Protein AF-A0A183D4N6-F1 (afdb_monomer)

Nearest PDB structures (foldseek):
  5jhf-assembly2_B  TM=3.767E-01  e=2.424E+00  Lachancea thermotolerans CBS 6340
  5jhf-assembly3_E  TM=3.778E-01  e=4.032E+00  Lachancea thermotolerans CBS 6340

Radius of gyration: 14.1 Å; Cα contacts (8 Å, |Δi|>4): 70; chains: 1; bounding box: 32×27×32 Å

Organism: NCBI:txid637853

Foldseek 3Di:
DAADDADDDDDQDWDADPNDTDTDPDHDPDPVVRPGHDDPPGDHFDWDWDADPVRHTPDTCPPHGD

Mean predicted aligned error: 9.14 Å

Sequence (66 aa):
MTACCCTFTMQLEKWTEDGVEIEIVKKIPGKELCTLKSEPGDVLEQYYRLTDEHGKLIGTNFGQKP

pLDDT: mean 74.84, std 17.45, range [34.12, 94.38]

Structure (mmCIF, N/CA/C/O backbone):
data_AF-A0A183D4N6-F1
#
_entry.id   AF-A0A183D4N6-F1
#
loop_
_atom_site.group_PDB
_atom_site.id
_atom_site.type_symbol
_atom_site.label_atom_id
_atom_site.label_alt_id
_atom_site.label_comp_id
_atom_site.label_asym_id
_atom_site.label_entity_id
_atom_site.label_seq_id
_atom_site.pdbx_PDB_ins_code
_atom_site.Cartn_x
_atom_site.Cartn_y
_atom_site.Cartn_z
_atom_site.occupancy
_atom_site.B_iso_or_equiv
_atom_site.auth_seq_id
_atom_site.auth_comp_id
_atom_site.auth_asym_id
_atom_site.auth_atom_id
_atom_site.pdbx_PDB_model_num
ATOM 1 N N . ME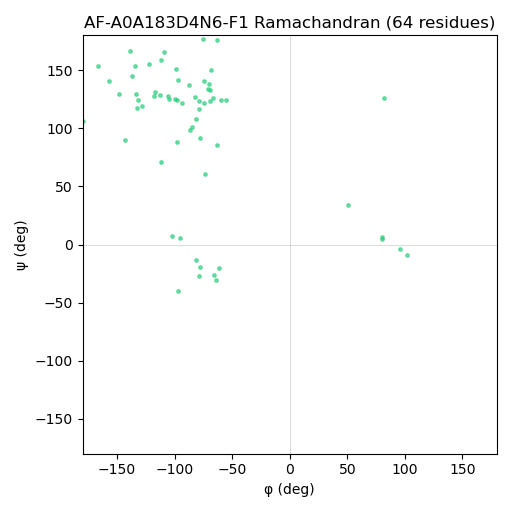T A 1 1 ? -19.308 0.712 3.992 1.00 34.12 1 MET A N 1
ATOM 2 C CA . MET A 1 1 ? -18.328 1.351 4.891 1.00 34.12 1 MET A CA 1
ATOM 3 C C . MET A 1 1 ? -16.975 0.891 4.399 1.00 34.12 1 MET A C 1
ATOM 5 O O . MET A 1 1 ? -16.652 -0.269 4.582 1.00 34.12 1 MET A O 1
ATOM 9 N N . THR A 1 2 ? -16.289 1.742 3.640 1.00 36.31 2 THR A N 1
ATOM 10 C CA . THR A 1 2 ? -14.996 1.432 3.019 1.00 36.31 2 THR A CA 1
ATOM 11 C C . THR A 1 2 ? -13.918 1.570 4.089 1.00 36.31 2 THR A C 1
ATOM 13 O O . THR A 1 2 ? -13.763 2.650 4.665 1.00 36.31 2 THR A O 1
ATOM 16 N N . ALA A 1 3 ? -13.235 0.473 4.411 1.00 37.50 3 ALA A N 1
ATOM 17 C CA . ALA A 1 3 ? -12.175 0.467 5.405 1.00 37.50 3 ALA A CA 1
ATOM 18 C C . ALA A 1 3 ? -10.899 1.038 4.786 1.00 37.50 3 ALA A C 1
ATOM 20 O O . ALA A 1 3 ? -10.426 0.567 3.756 1.00 37.50 3 ALA A O 1
ATOM 21 N N . CYS A 1 4 ? -10.347 2.085 5.391 1.00 48.78 4 CYS A N 1
ATOM 22 C CA . CYS A 1 4 ? -9.105 2.680 4.930 1.00 48.78 4 CYS A CA 1
ATOM 23 C C . CYS A 1 4 ? -8.302 3.115 6.146 1.00 48.78 4 CYS A C 1
ATOM 25 O O . CYS A 1 4 ? -8.484 4.232 6.622 1.00 48.78 4 CYS A O 1
ATOM 27 N N . CYS A 1 5 ? -7.460 2.210 6.654 1.00 49.12 5 CYS A N 1
ATOM 28 C CA . CYS A 1 5 ? -6.124 2.548 7.136 1.00 49.12 5 CYS A CA 1
ATOM 29 C C . CYS A 1 5 ? -5.362 1.308 7.659 1.00 49.12 5 CYS A C 1
ATOM 31 O O . CYS A 1 5 ? -5.578 0.826 8.769 1.00 49.12 5 CYS A O 1
ATOM 33 N N . CYS A 1 6 ? -4.374 0.831 6.900 1.00 50.84 6 CYS A N 1
ATOM 34 C CA . CYS A 1 6 ? -3.368 -0.099 7.416 1.00 50.84 6 CYS A CA 1
ATOM 35 C C . CYS A 1 6 ? -2.328 0.687 8.236 1.00 50.84 6 CYS A C 1
ATOM 37 O O . CYS A 1 6 ? -1.347 1.178 7.680 1.00 50.84 6 CYS A O 1
ATOM 39 N N . THR A 1 7 ? -2.507 0.844 9.554 1.00 44.53 7 THR A N 1
ATOM 40 C CA . THR A 1 7 ? -1.401 1.294 10.428 1.00 44.53 7 THR A CA 1
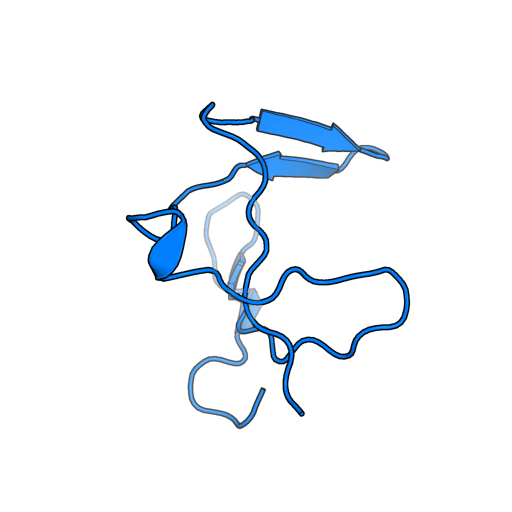ATOM 41 C C . THR A 1 7 ? -0.736 0.115 11.109 1.00 44.53 7 THR A C 1
ATOM 43 O O . THR A 1 7 ? -1.065 -0.237 12.249 1.00 44.53 7 THR A O 1
ATOM 46 N N . PHE A 1 8 ? 0.258 -0.435 10.415 1.00 44.03 8 PHE A N 1
ATOM 47 C CA . PHE A 1 8 ? 1.378 -1.097 11.065 1.00 44.03 8 PHE A CA 1
ATOM 48 C C . PHE A 1 8 ? 2.306 -0.034 11.668 1.00 44.03 8 PHE A C 1
ATOM 50 O O . PHE A 1 8 ? 2.450 1.087 11.164 1.00 44.03 8 PHE A O 1
ATOM 57 N N . THR A 1 9 ? 2.809 -0.343 12.852 1.00 38.88 9 THR A N 1
ATOM 58 C CA . THR A 1 9 ? 3.469 0.558 13.793 1.00 38.88 9 THR A CA 1
ATOM 59 C C . THR A 1 9 ? 4.773 1.167 13.268 1.00 38.88 9 THR A C 1
ATOM 61 O O . THR A 1 9 ? 5.179 1.016 12.124 1.00 38.88 9 THR A O 1
ATOM 64 N N . MET A 1 10 ? 5.352 2.048 14.075 1.00 38.06 10 MET A N 1
ATOM 65 C CA . MET A 1 10 ? 6.297 3.101 13.717 1.00 38.06 10 MET A CA 1
ATOM 66 C C . MET A 1 10 ? 7.715 2.594 13.368 1.00 38.06 10 MET A C 1
ATOM 68 O O . MET A 1 10 ? 8.672 3.002 14.002 1.00 38.06 10 MET A O 1
ATOM 72 N N . GLN A 1 11 ? 7.870 1.756 12.344 1.00 45.38 11 GLN A N 1
ATOM 73 C CA . GLN A 1 11 ? 9.152 1.390 11.717 1.00 45.38 11 GLN A CA 1
ATOM 74 C C . GLN A 1 11 ? 8.983 1.390 10.183 1.00 45.38 11 GLN A C 1
ATOM 76 O O . GLN A 1 11 ? 7.882 1.118 9.706 1.00 45.38 11 GLN A O 1
ATOM 81 N N . LEU A 1 12 ? 9.988 1.776 9.382 1.00 53.19 12 LEU A N 1
ATOM 82 C CA . LEU A 1 12 ? 10.000 1.404 7.954 1.00 53.19 12 LEU A CA 1
ATOM 83 C C . LEU A 1 12 ? 10.088 -0.126 7.939 1.00 53.19 12 LEU A C 1
ATOM 85 O O . LEU A 1 12 ? 11.172 -0.697 8.008 1.00 53.19 12 LEU A O 1
ATOM 89 N N . GLU A 1 13 ? 8.937 -0.780 8.033 1.00 65.81 13 GLU A N 1
ATOM 90 C CA . GLU A 1 13 ? 8.858 -2.225 8.123 1.00 65.81 13 GLU A CA 1
ATOM 91 C C . GLU A 1 13 ? 8.979 -2.738 6.696 1.00 65.81 13 GLU A C 1
ATOM 93 O O . GLU A 1 13 ? 8.099 -2.530 5.857 1.00 65.81 13 GLU A O 1
ATOM 98 N N . LYS A 1 14 ? 10.141 -3.330 6.426 1.00 80.19 14 LYS A N 1
ATOM 99 C CA . LYS A 1 14 ? 10.346 -4.240 5.314 1.00 80.19 14 LYS A CA 1
ATOM 100 C C . LYS A 1 14 ? 10.281 -5.643 5.892 1.00 80.19 14 LYS A C 1
ATOM 102 O O . LYS A 1 14 ? 11.021 -5.950 6.828 1.00 80.19 14 LYS A O 1
ATOM 107 N N . TRP A 1 15 ? 9.412 -6.477 5.352 1.00 86.69 15 TRP A N 1
ATOM 108 C CA . TRP A 1 15 ? 9.353 -7.884 5.725 1.00 86.69 15 TRP A CA 1
ATOM 109 C C . TRP A 1 15 ? 9.140 -8.752 4.493 1.00 86.69 15 TRP A C 1
ATOM 111 O O . TRP A 1 15 ? 8.831 -8.258 3.408 1.00 86.69 15 TRP A O 1
ATOM 121 N N . THR A 1 16 ? 9.352 -10.051 4.666 1.00 88.94 16 THR A N 1
ATOM 122 C CA . THR A 1 16 ? 9.106 -11.050 3.632 1.00 88.94 16 THR A CA 1
ATOM 123 C C . THR A 1 16 ? 8.044 -12.007 4.138 1.00 88.94 16 THR A C 1
ATOM 125 O O . THR A 1 16 ? 8.185 -12.564 5.226 1.00 88.94 16 THR A O 1
ATOM 128 N N . GLU A 1 17 ? 7.002 -12.203 3.345 1.00 88.56 17 GLU A N 1
ATOM 129 C CA . GLU A 1 17 ? 5.903 -13.121 3.630 1.00 88.56 17 GLU A CA 1
ATOM 130 C C . GLU A 1 17 ? 5.659 -13.961 2.376 1.00 88.56 17 GLU A C 1
ATOM 132 O O . GLU A 1 17 ? 5.532 -13.415 1.284 1.00 88.56 17 GLU A O 1
ATOM 137 N N . ASP A 1 18 ? 5.710 -15.289 2.500 1.00 87.69 18 ASP A N 1
ATOM 138 C CA . ASP A 1 18 ? 5.506 -16.239 1.391 1.00 87.69 18 ASP A CA 1
ATOM 139 C C . ASP A 1 18 ? 6.340 -15.965 0.119 1.00 87.69 18 ASP A C 1
ATOM 141 O O . ASP A 1 18 ? 5.920 -16.221 -1.008 1.00 87.69 18 ASP A O 1
ATOM 145 N N . GLY A 1 19 ? 7.561 -15.446 0.294 1.00 86.62 19 GLY A N 1
ATOM 146 C CA . GLY A 1 19 ? 8.464 -15.102 -0.813 1.00 86.62 19 GLY A CA 1
ATOM 147 C C . GLY A 1 19 ? 8.160 -13.761 -1.488 1.00 86.62 19 GLY A C 1
ATOM 148 O O . GLY A 1 19 ? 8.826 -13.406 -2.459 1.00 86.62 19 GLY A O 1
ATOM 149 N N . VAL A 1 20 ? 7.202 -12.997 -0.963 1.00 86.19 20 VAL A N 1
ATOM 150 C CA . VAL A 1 20 ? 6.901 -11.622 -1.364 1.00 86.19 20 VAL A CA 1
ATOM 151 C C . VAL A 1 20 ? 7.582 -10.663 -0.393 1.00 86.19 20 VAL A C 1
ATOM 153 O O . VAL A 1 20 ? 7.379 -10.738 0.817 1.00 86.19 20 VAL A O 1
ATOM 156 N N . GLU A 1 21 ? 8.401 -9.749 -0.913 1.00 86.88 21 GLU A N 1
ATOM 157 C CA . GLU A 1 21 ? 8.926 -8.636 -0.122 1.00 86.88 21 GLU A CA 1
ATOM 158 C C . GLU A 1 21 ? 7.899 -7.505 -0.067 1.00 86.88 21 GLU A C 1
ATOM 160 O O . GLU A 1 21 ? 7.430 -7.022 -1.099 1.00 86.88 21 GLU A O 1
ATOM 165 N N . ILE A 1 22 ? 7.573 -7.063 1.142 1.00 86.69 22 ILE A N 1
ATOM 166 C CA . ILE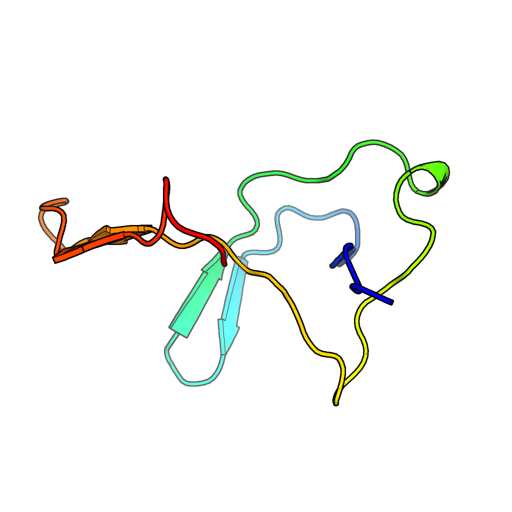 A 1 22 ? 6.618 -5.990 1.390 1.00 86.69 22 ILE A CA 1
ATOM 167 C C . ILE A 1 22 ? 7.363 -4.838 2.059 1.00 86.69 22 ILE A C 1
ATOM 169 O O . ILE A 1 22 ? 8.104 -5.039 3.021 1.00 86.69 22 ILE A O 1
ATOM 173 N N . GLU A 1 23 ? 7.167 -3.624 1.543 1.00 85.81 23 GLU A N 1
ATOM 174 C CA . GLU A 1 23 ? 7.769 -2.398 2.066 1.00 85.81 23 GLU A CA 1
ATOM 175 C C . GLU A 1 23 ? 6.722 -1.284 2.184 1.00 85.81 23 GLU A C 1
ATOM 177 O O . GLU A 1 23 ? 6.009 -0.957 1.230 1.00 85.81 23 GLU A O 1
ATOM 182 N N . ILE A 1 24 ? 6.655 -0.648 3.356 1.00 83.56 24 ILE A N 1
A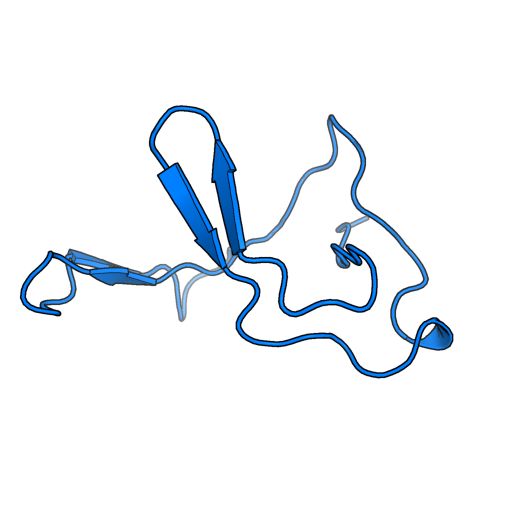TOM 183 C CA . ILE A 1 24 ? 5.793 0.520 3.572 1.00 83.56 24 ILE A CA 1
ATOM 184 C C . ILE A 1 24 ? 6.518 1.794 3.120 1.00 83.56 24 ILE A C 1
ATOM 186 O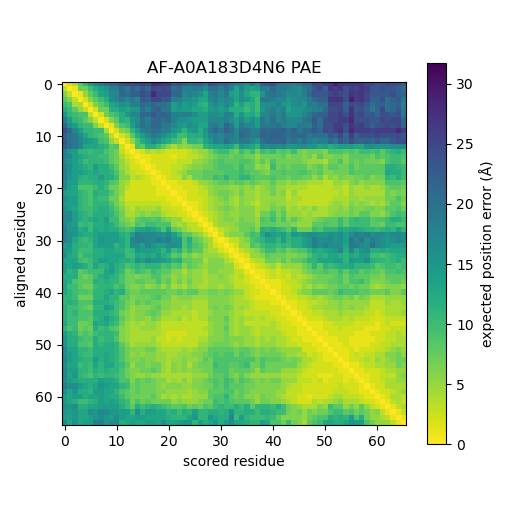 O . ILE A 1 24 ? 7.310 2.373 3.862 1.00 83.56 24 ILE A O 1
ATOM 190 N N . VAL A 1 25 ? 6.177 2.283 1.925 1.00 80.38 25 VAL A N 1
ATOM 191 C CA . VAL A 1 25 ? 6.801 3.479 1.321 1.00 80.3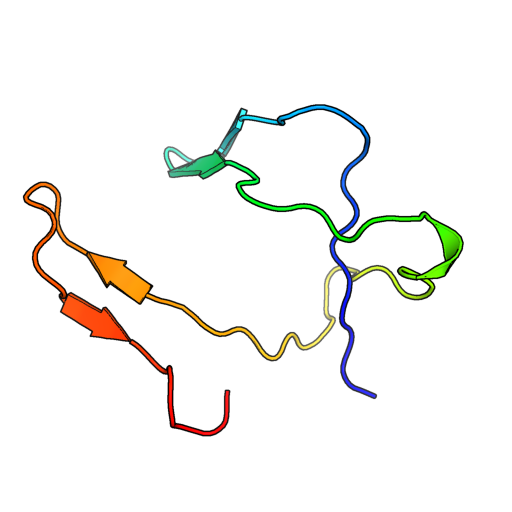8 25 VAL A CA 1
ATOM 192 C C . VAL A 1 25 ? 6.278 4.813 1.866 1.00 80.38 25 VAL A C 1
ATOM 194 O O . VAL A 1 25 ? 6.982 5.821 1.842 1.00 80.38 25 VAL A O 1
ATOM 197 N N . LYS A 1 26 ? 5.031 4.862 2.350 1.00 76.00 26 LYS A N 1
ATOM 198 C CA . LYS A 1 26 ? 4.418 6.090 2.877 1.00 76.00 26 LYS A CA 1
ATOM 199 C C . LYS A 1 26 ? 3.431 5.769 3.988 1.00 76.00 26 LYS A C 1
ATOM 201 O O . LYS A 1 26 ? 2.536 4.950 3.812 1.00 76.00 26 LYS A O 1
ATOM 206 N N . LYS A 1 27 ? 3.570 6.463 5.117 1.00 72.06 27 LYS A N 1
ATOM 207 C CA . LYS A 1 27 ? 2.655 6.354 6.258 1.00 72.06 27 LYS A CA 1
ATOM 208 C C . LYS A 1 27 ? 1.647 7.494 6.264 1.00 72.06 27 LYS A C 1
ATOM 210 O O . LYS A 1 27 ? 1.948 8.599 5.812 1.00 72.06 27 LYS A O 1
ATOM 215 N N . ILE A 1 28 ? 0.470 7.227 6.819 1.00 71.94 28 ILE A N 1
ATOM 216 C CA . ILE A 1 28 ? -0.497 8.269 7.167 1.00 71.94 28 ILE A CA 1
ATOM 217 C C . ILE A 1 28 ? 0.033 8.967 8.433 1.00 71.94 28 ILE A C 1
ATOM 219 O O . ILE A 1 28 ? 0.302 8.280 9.424 1.00 71.94 28 ILE A O 1
ATOM 223 N N . PRO A 1 29 ? 0.271 10.290 8.408 1.00 64.81 29 PRO A N 1
ATOM 224 C CA . PRO A 1 29 ? 0.760 11.012 9.577 1.00 64.81 29 PRO A CA 1
ATOM 225 C C . PRO A 1 29 ? -0.334 11.086 10.649 1.00 64.81 29 PRO A C 1
ATOM 227 O O . PRO A 1 29 ? -1.482 11.352 10.328 1.00 64.81 29 PRO A O 1
ATOM 230 N N . GLY A 1 30 ? 0.030 10.882 11.917 1.00 59.09 30 GLY A N 1
ATOM 231 C CA . GLY A 1 30 ? -0.901 10.976 13.048 1.00 59.09 30 GLY A CA 1
ATOM 232 C C . GLY A 1 30 ? -1.733 9.707 13.258 1.00 59.09 30 GLY A C 1
ATOM 233 O O . GLY A 1 30 ? -2.413 9.220 12.355 1.00 59.09 30 GLY A O 1
ATOM 234 N N . LYS A 1 31 ? -1.706 9.162 14.483 1.00 60.34 31 LYS A N 1
ATOM 235 C CA . LYS A 1 31 ? -2.581 8.034 14.859 1.00 60.34 31 LYS A CA 1
ATOM 236 C C . LYS A 1 31 ? -4.053 8.452 14.815 1.00 60.34 31 LYS A C 1
ATOM 238 O O . LYS A 1 31 ? -4.901 7.627 14.505 1.00 60.34 31 LYS A O 1
ATOM 243 N N . GLU A 1 32 ? -4.341 9.724 15.077 1.00 61.75 32 GLU A N 1
ATOM 244 C CA . GLU A 1 32 ? -5.682 10.303 15.029 1.00 61.75 32 GLU A CA 1
ATOM 245 C C . GLU A 1 32 ? -6.305 10.330 13.629 1.00 61.75 32 GLU A C 1
ATOM 247 O O . GLU A 1 32 ? -7.526 10.286 13.516 1.00 61.75 32 GLU A O 1
ATOM 252 N N . LEU A 1 33 ? -5.497 10.365 12.563 1.00 65.50 33 LEU A N 1
ATOM 253 C CA . LEU A 1 33 ? -6.003 10.348 11.185 1.00 65.50 33 LEU A CA 1
ATOM 254 C C . LEU A 1 33 ? -6.346 8.931 10.706 1.00 65.50 33 LEU A C 1
ATOM 256 O O . LEU A 1 33 ? -7.016 8.761 9.692 1.00 65.50 33 LEU A O 1
ATOM 260 N N . CYS A 1 34 ? -5.907 7.918 11.449 1.00 67.38 34 CYS A N 1
ATOM 261 C CA . CYS A 1 34 ? -6.137 6.511 11.176 1.00 67.38 34 CYS A CA 1
ATOM 262 C C . CYS A 1 34 ? -7.070 5.919 12.238 1.00 67.38 34 CYS A C 1
ATOM 264 O O . CYS A 1 34 ? -6.651 5.168 13.121 1.00 67.38 34 CYS A O 1
ATOM 266 N N . THR A 1 35 ? -8.342 6.300 12.181 1.00 67.31 35 THR A N 1
ATOM 267 C CA . THR A 1 35 ? -9.343 5.885 13.175 1.00 67.31 35 THR A CA 1
ATOM 268 C C . THR A 1 35 ? -9.859 4.464 12.968 1.00 67.31 35 THR A C 1
ATOM 270 O O . THR A 1 35 ? -10.385 3.876 13.910 1.00 67.31 35 THR A O 1
ATOM 273 N N . LEU A 1 36 ? -9.698 3.901 11.768 1.00 72.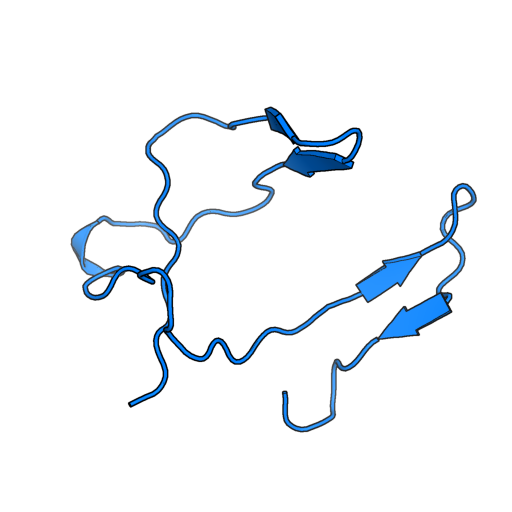38 36 LEU A N 1
ATOM 274 C CA . LEU A 1 36 ? -10.218 2.587 11.402 1.00 72.38 36 LEU A CA 1
ATOM 275 C C . LEU A 1 36 ? -9.110 1.725 10.799 1.00 72.38 36 LEU A C 1
ATOM 277 O O . LEU A 1 36 ? -8.552 2.084 9.766 1.00 72.38 36 LEU A O 1
ATOM 281 N N . LYS A 1 37 ? -8.806 0.592 11.436 1.00 73.62 37 LYS A N 1
ATOM 282 C CA . LYS A 1 37 ? -7.829 -0.375 10.930 1.00 73.62 37 LYS A CA 1
ATOM 283 C C . LYS A 1 37 ? -8.529 -1.501 10.189 1.00 73.62 37 LYS A C 1
ATOM 285 O O . LYS A 1 37 ? -9.587 -1.928 10.626 1.00 73.62 37 LYS A O 1
ATOM 290 N N . SER A 1 38 ? -7.922 -1.962 9.100 1.00 77.19 38 SER A N 1
ATOM 291 C CA . SER A 1 38 ? -8.423 -3.113 8.353 1.00 77.19 38 SER A CA 1
ATOM 292 C C . SER A 1 38 ? -8.261 -4.399 9.157 1.00 77.19 38 SER A C 1
ATOM 294 O O . SER A 1 38 ? -7.164 -4.675 9.656 1.00 77.19 38 SER A O 1
ATOM 296 N N . GLU A 1 39 ? -9.310 -5.202 9.213 1.00 82.38 39 GLU A N 1
ATOM 297 C CA . GLU A 1 39 ? -9.315 -6.536 9.807 1.00 82.38 39 GLU A CA 1
ATOM 298 C C . GLU A 1 39 ? -9.497 -7.617 8.725 1.00 82.38 39 GLU A C 1
ATOM 300 O O . GLU A 1 39 ? -9.976 -7.331 7.621 1.00 82.38 39 GLU A O 1
ATOM 305 N N . PRO A 1 40 ? -9.100 -8.877 8.987 1.00 83.88 40 PRO A N 1
ATOM 306 C CA . PRO A 1 40 ? -9.355 -9.969 8.054 1.00 83.88 40 PRO A CA 1
ATOM 307 C C . PRO A 1 40 ? -10.850 -10.087 7.730 1.00 83.88 40 PRO A C 1
ATOM 309 O O . PRO A 1 40 ? -11.676 -10.252 8.624 1.00 83.88 40 PRO A O 1
ATOM 312 N N . GLY A 1 41 ? -11.185 -10.036 6.441 1.00 86.00 41 GLY A N 1
ATOM 313 C CA . GLY A 1 41 ? -12.570 -10.049 5.960 1.00 86.00 41 GLY A CA 1
ATOM 314 C C . GLY A 1 41 ? -13.105 -8.677 5.542 1.00 86.00 41 GLY A C 1
ATOM 315 O O . GLY A 1 41 ? -14.160 -8.622 4.910 1.00 86.00 41 GLY A O 1
ATOM 316 N N . ASP A 1 42 ? -12.375 -7.595 5.818 1.00 84.50 42 ASP A N 1
ATOM 317 C CA . ASP A 1 42 ? -12.710 -6.275 5.291 1.00 84.50 42 ASP A CA 1
ATOM 318 C C . ASP A 1 42 ? -12.505 -6.189 3.777 1.00 84.50 42 ASP A C 1
ATOM 320 O O . ASP A 1 42 ? -11.616 -6.809 3.188 1.00 84.50 42 ASP A O 1
ATOM 324 N N . VAL A 1 43 ? -13.320 -5.343 3.148 1.00 85.38 43 VAL A N 1
ATOM 325 C CA . VAL A 1 43 ? -13.164 -4.982 1.740 1.00 85.38 43 VAL A CA 1
ATOM 326 C C . VAL A 1 43 ? -12.335 -3.706 1.652 1.00 85.38 43 VAL A C 1
ATOM 328 O O . VAL A 1 43 ? -12.719 -2.665 2.193 1.00 85.38 43 VAL A O 1
ATOM 331 N N . LEU A 1 44 ? -11.208 -3.797 0.946 1.00 82.06 44 LEU A N 1
ATOM 332 C CA . LEU A 1 44 ? -10.307 -2.680 0.686 1.00 82.06 44 LEU A CA 1
ATOM 333 C C . LEU A 1 44 ? -10.440 -2.218 -0.764 1.00 82.06 44 LEU A C 1
ATOM 335 O O . LEU A 1 44 ? -10.285 -3.003 -1.695 1.00 82.06 44 LEU A O 1
ATOM 339 N N . GLU A 1 45 ? -10.666 -0.921 -0.944 1.00 83.31 45 GLU A N 1
ATOM 340 C CA . GLU A 1 45 ? -10.561 -0.254 -2.242 1.00 83.31 45 GLU A CA 1
ATOM 341 C C . GLU A 1 45 ? -9.098 0.165 -2.449 1.00 83.31 45 GLU A C 1
ATOM 343 O O . GLU A 1 45 ? -8.634 1.162 -1.888 1.00 83.31 45 GLU A O 1
ATOM 348 N N . GLN A 1 46 ? -8.338 -0.629 -3.208 1.00 81.44 46 GLN A N 1
ATOM 349 C CA . GLN A 1 46 ? -6.891 -0.459 -3.351 1.00 81.44 46 GLN A CA 1
ATOM 350 C C . GLN A 1 46 ? -6.497 -0.034 -4.767 1.00 81.44 46 GLN A C 1
ATOM 352 O O . GLN A 1 46 ? -6.804 -0.700 -5.754 1.00 81.44 46 GLN A O 1
ATOM 357 N N . TYR A 1 47 ? -5.711 1.039 -4.863 1.00 87.06 47 TYR A N 1
ATOM 358 C CA . TYR A 1 47 ? -5.005 1.376 -6.096 1.00 87.06 47 TYR A CA 1
ATOM 359 C C . TYR A 1 47 ? -3.649 0.674 -6.155 1.00 87.06 47 TYR A C 1
ATOM 361 O O . TYR A 1 47 ? -2.909 0.656 -5.169 1.00 87.06 47 TYR A O 1
ATOM 369 N N . TYR A 1 48 ? -3.299 0.141 -7.321 1.00 88.50 48 TYR A N 1
ATOM 370 C CA . TYR A 1 48 ? -2.046 -0.562 -7.556 1.00 88.50 48 TYR A CA 1
ATOM 371 C C . TYR A 1 48 ? -1.381 -0.130 -8.863 1.00 88.50 48 TYR A C 1
ATOM 373 O O . TYR A 1 48 ? -2.020 0.281 -9.835 1.00 88.50 48 TYR A O 1
ATOM 381 N N . ARG A 1 49 ? -0.055 -0.270 -8.88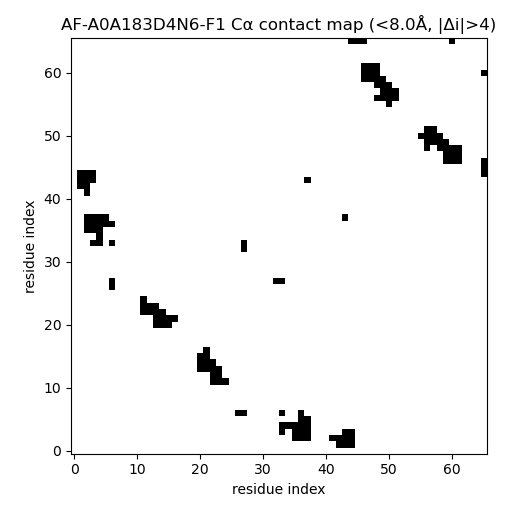3 1.00 91.31 49 ARG A N 1
ATOM 382 C CA . ARG A 1 49 ? 0.791 -0.132 -10.068 1.00 91.31 49 ARG A CA 1
ATOM 383 C C . ARG A 1 49 ? 1.749 -1.316 -10.099 1.00 91.31 49 ARG A C 1
ATOM 385 O O . ARG A 1 49 ? 2.564 -1.456 -9.196 1.00 91.31 49 ARG A O 1
ATOM 392 N N . LEU A 1 50 ? 1.651 -2.142 -11.134 1.00 91.75 50 LEU A N 1
ATOM 393 C CA . LEU A 1 50 ? 2.470 -3.335 -11.327 1.00 91.75 50 LEU A CA 1
ATOM 394 C C . LEU A 1 50 ? 3.523 -3.081 -12.407 1.00 91.75 50 LEU A C 1
ATOM 396 O O . LEU A 1 50 ? 3.182 -2.716 -13.537 1.00 91.75 50 LEU A O 1
ATOM 400 N N . THR A 1 51 ? 4.790 -3.303 -12.073 1.00 93.75 51 THR A N 1
ATOM 401 C CA . THR A 1 51 ? 5.924 -3.213 -13.002 1.00 93.75 51 THR A CA 1
ATOM 402 C C . THR A 1 51 ? 6.698 -4.519 -13.070 1.00 93.75 51 THR A C 1
ATOM 404 O O . THR A 1 51 ? 6.683 -5.283 -12.108 1.00 93.75 51 THR A O 1
ATOM 407 N N . ASP A 1 52 ? 7.390 -4.753 -14.184 1.00 92.88 52 ASP A N 1
ATOM 408 C CA . ASP A 1 52 ? 8.403 -5.808 -14.263 1.00 92.88 52 ASP A CA 1
ATOM 409 C C . ASP A 1 52 ? 9.702 -5.409 -13.538 1.00 92.88 52 ASP A C 1
ATOM 411 O O . ASP A 1 52 ? 9.852 -4.289 -13.038 1.00 92.88 52 ASP A O 1
ATOM 415 N N . GLU A 1 53 ? 10.653 -6.342 -13.501 1.00 93.75 53 GLU A N 1
ATOM 416 C CA . GLU A 1 53 ? 11.988 -6.170 -12.913 1.00 93.75 53 GLU A CA 1
ATOM 417 C C . GLU A 1 53 ? 12.827 -5.066 -13.580 1.00 93.75 53 GLU A C 1
ATOM 419 O O . GLU A 1 53 ? 13.747 -4.522 -12.970 1.00 93.75 53 GLU A O 1
ATOM 424 N N . HIS A 1 54 ? 12.489 -4.685 -14.813 1.00 92.94 54 HIS A N 1
ATOM 425 C CA . HIS A 1 54 ? 13.133 -3.606 -15.560 1.00 92.94 54 HIS A CA 1
ATOM 426 C C . HIS A 1 54 ? 12.383 -2.269 -15.425 1.00 92.94 54 HIS A C 1
ATOM 428 O O . HIS A 1 54 ? 12.747 -1.279 -16.064 1.00 92.94 54 HIS A O 1
ATOM 434 N N . GLY A 1 55 ? 11.340 -2.215 -14.590 1.00 89.81 55 GLY A N 1
ATOM 435 C CA . GLY A 1 55 ? 10.543 -1.019 -14.324 1.00 89.81 55 GLY A CA 1
ATOM 436 C C . GLY A 1 55 ? 9.485 -0.701 -15.387 1.00 89.81 55 GLY A C 1
ATOM 437 O O . GLY A 1 55 ? 8.824 0.342 -15.295 1.00 89.81 55 GLY A O 1
ATOM 438 N N . LYS A 1 56 ? 9.275 -1.570 -16.381 1.00 94.25 56 LYS A N 1
ATOM 439 C CA . LYS A 1 56 ? 8.218 -1.411 -17.386 1.00 94.25 56 LYS A CA 1
ATOM 440 C C . LYS A 1 56 ? 6.858 -1.650 -16.738 1.00 94.25 56 LYS A C 1
ATOM 442 O O . LYS A 1 56 ? 6.651 -2.622 -16.019 1.00 94.25 56 LYS A O 1
ATOM 447 N N . LEU A 1 57 ? 5.904 -0.768 -17.020 1.00 93.69 57 LEU A N 1
ATOM 448 C CA . LEU A 1 57 ? 4.534 -0.894 -16.526 1.00 93.69 57 LEU A CA 1
ATOM 449 C C . LEU A 1 57 ? 3.817 -2.082 -17.187 1.00 93.69 57 LEU A C 1
ATOM 451 O O . LEU A 1 57 ? 3.696 -2.123 -18.411 1.00 93.69 57 LEU A O 1
ATOM 455 N N . ILE A 1 58 ? 3.313 -3.008 -16.368 1.00 94.38 58 ILE A N 1
ATOM 456 C CA . ILE A 1 58 ? 2.501 -4.158 -16.797 1.00 94.38 58 ILE A CA 1
ATOM 457 C C . ILE A 1 58 ? 1.009 -3.848 -16.630 1.00 94.38 58 ILE A C 1
ATOM 459 O O . ILE A 1 58 ? 0.205 -4.188 -17.493 1.00 94.38 58 ILE A O 1
ATOM 463 N N . GLY A 1 59 ? 0.628 -3.178 -15.538 1.00 91.19 59 GLY A N 1
ATOM 464 C CA . GLY A 1 59 ? -0.774 -2.885 -15.246 1.00 91.19 59 GLY A CA 1
ATOM 465 C C . GLY A 1 59 ? -0.961 -1.849 -14.143 1.00 91.19 59 GLY A C 1
ATOM 466 O O . GLY A 1 59 ? -0.100 -1.664 -13.285 1.00 91.19 59 GLY A O 1
ATOM 467 N N . THR A 1 60 ? -2.088 -1.146 -14.183 1.00 92.44 60 THR A N 1
ATOM 468 C CA . THR A 1 60 ? -2.461 -0.106 -13.218 1.00 92.44 60 THR A CA 1
ATOM 469 C C . THR A 1 60 ? -3.977 0.067 -13.224 1.00 92.44 60 THR A C 1
ATOM 471 O O . THR A 1 60 ? -4.580 0.032 -14.296 1.00 92.44 60 THR A O 1
ATOM 474 N N . ASN A 1 61 ? -4.591 0.271 -12.059 1.00 89.25 61 ASN A N 1
ATOM 475 C CA . ASN A 1 61 ? -6.004 0.660 -11.948 1.00 89.25 61 ASN A CA 1
ATOM 476 C C . ASN A 1 61 ? -6.183 2.159 -11.633 1.00 89.25 61 ASN A C 1
ATOM 478 O O . ASN A 1 61 ? -7.301 2.625 -11.413 1.00 89.25 61 ASN A O 1
ATOM 482 N N . PHE A 1 62 ? -5.098 2.941 -11.643 1.00 84.69 62 PHE A N 1
ATOM 483 C CA . PHE A 1 62 ? -5.173 4.392 -11.476 1.00 84.69 62 PHE A CA 1
ATOM 484 C C . PHE A 1 62 ? -6.026 5.022 -12.589 1.00 84.69 62 PHE A C 1
ATOM 486 O O . PHE A 1 62 ? -5.742 4.854 -13.774 1.00 84.69 62 PHE A O 1
ATOM 493 N N . GLY A 1 63 ? -7.059 5.773 -12.197 1.00 81.62 63 GLY A N 1
ATOM 494 C CA . GLY A 1 63 ? -8.003 6.423 -13.115 1.00 81.62 63 GLY A CA 1
ATOM 495 C C . GLY A 1 63 ? -9.288 5.631 -13.382 1.00 81.62 63 GLY A C 1
ATOM 496 O O . GLY A 1 63 ? -10.182 6.146 -14.051 1.00 81.62 63 GLY A O 1
ATOM 497 N N . GLN A 1 64 ? -9.412 4.419 -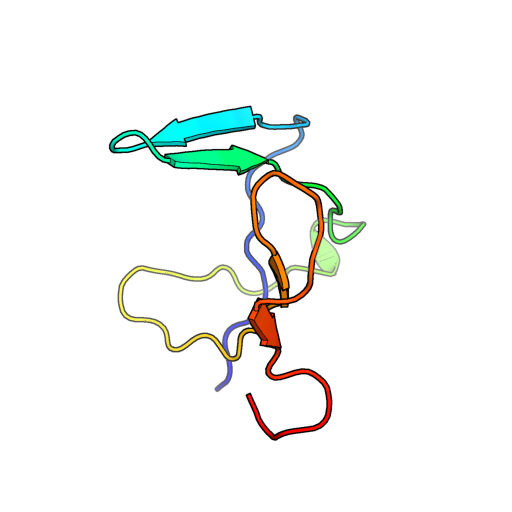12.840 1.00 80.31 64 GLN A N 1
ATOM 498 C CA . GLN A 1 64 ? -10.664 3.660 -12.792 1.00 80.31 64 GLN A CA 1
ATOM 499 C C . GLN A 1 64 ? -11.177 3.599 -11.350 1.00 80.31 64 GLN A C 1
ATOM 501 O O . GLN A 1 64 ? -10.446 3.941 -10.420 1.00 80.31 64 GLN A O 1
ATOM 506 N N . LYS A 1 65 ? -12.445 3.213 -11.155 1.00 75.62 65 LYS A N 1
ATOM 507 C CA . LYS A 1 65 ? -12.936 2.955 -9.798 1.00 75.62 65 LYS A CA 1
ATOM 508 C C . LYS A 1 65 ? -12.208 1.718 -9.243 1.00 75.62 65 LYS A C 1
ATOM 510 O O . LYS A 1 65 ? -12.197 0.710 -9.953 1.00 75.62 65 LYS A O 1
ATOM 515 N N . PRO A 1 66 ? -11.573 1.829 -8.066 1.00 67.12 66 PRO A N 1
ATOM 516 C CA . PRO A 1 66 ? -10.918 0.717 -7.391 1.00 67.12 66 PRO A CA 1
ATOM 517 C C . PRO A 1 66 ? -11.939 -0.295 -6.864 1.00 67.12 66 PRO A C 1
ATOM 519 O O . PRO A 1 66 ? -13.130 0.073 -6.719 1.00 67.12 66 PRO A O 1
#

Solvent-accessible surface area (backbone atoms only — not comparable to full-atom values): 4665 Å² total; per-residue (Å²): 134,81,54,72,30,88,79,76,68,101,58,86,52,66,50,72,56,99,91,43,79,46,70,65,88,77,79,81,76,57,72,82,74,48,81,44,70,68,54,98,87,63,65,69,75,62,80,51,76,42,58,51,98,85,67,49,80,75,47,65,48,77,94,54,88,94

Secondary structure (DSSP, 8-state):
---------SS--EEEETTEEEE---PPS-GGG------TT-------EEE-TT--EEEE-TTS--